Protein AF-A0AA40ML14-F1 (afdb_monomer_lite)

Organism: Staphylococcus aureus (NCBI:txid1280)

InterPro domains:
  IPR014922 YdhG-like domain [PF08818] (2-54)

Secondary structure (DSSP, 8-state):
--SEEEEEETTGGGS--TT----BSTT-SS-EEEEEETT----HHHHHHHHHHHHHHHHHS------

Radius of gyration: 13.2 Å; chains: 1; bounding box: 43×22×30 Å

Sequence (67 aa):
YKAAVKLTFAKGAALADPTGLFNSSLEGNTRRAIDIHEGEAIDAAALKALIREAGAADLAKPARGRK

pLDDT: mean 83.11, std 12.13, range [39.81, 92.69]

Structure (mmCIF, N/CA/C/O backbone):
data_AF-A0AA40ML14-F1
#
_entry.id   AF-A0AA40ML14-F1
#
loop_
_atom_site.group_PDB
_atom_site.id
_atom_site.type_symbol
_atom_site.label_atom_id
_atom_site.label_alt_id
_atom_site.label_comp_id
_atom_site.label_asym_id
_atom_site.label_entity_id
_atom_site.label_seq_id
_atom_site.pdbx_PDB_ins_code
_atom_site.Cartn_x
_atom_site.Cartn_y
_atom_site.Cartn_z
_atom_site.occupancy
_atom_site.B_iso_or_equiv
_atom_site.auth_seq_id
_atom_site.auth_comp_id
_atom_site.auth_asym_id
_atom_site.auth_atom_id
_atom_site.pdbx_PDB_model_num
ATOM 1 N N . TYR A 1 1 ? -2.597 5.201 18.769 1.00 49.09 1 TYR A N 1
ATOM 2 C CA . TYR A 1 1 ? -1.986 3.917 18.359 1.00 49.09 1 TYR A CA 1
ATOM 3 C C . TYR A 1 1 ? -2.939 2.714 18.365 1.00 49.09 1 TYR A C 1
ATOM 5 O O . TYR A 1 1 ? -2.470 1.611 18.138 1.00 49.09 1 TYR A O 1
ATOM 13 N N . LYS A 1 2 ? -4.258 2.886 18.569 1.00 61.62 2 LYS A N 1
ATOM 14 C CA . LYS A 1 2 ? -5.233 1.775 18.571 1.00 61.62 2 LYS A CA 1
ATOM 15 C C . LYS A 1 2 ? -6.268 1.813 17.436 1.00 61.62 2 LYS A C 1
ATOM 17 O O . LYS A 1 2 ? -7.128 0.953 17.401 1.00 61.62 2 LYS A O 1
ATOM 22 N N . ALA A 1 3 ? -6.215 2.813 16.554 1.00 79.19 3 ALA A N 1
ATOM 23 C CA . ALA A 1 3 ? -7.317 3.099 15.630 1.00 79.19 3 ALA A CA 1
ATOM 24 C C . ALA A 1 3 ? -7.122 2.550 14.208 1.00 79.19 3 ALA A C 1
ATOM 26 O O . ALA A 1 3 ? -8.099 2.456 13.474 1.00 79.19 3 ALA A O 1
ATOM 27 N N . ALA A 1 4 ? -5.886 2.227 13.812 1.00 84.94 4 ALA A N 1
ATOM 28 C CA . ALA A 1 4 ? -5.588 1.726 12.476 1.00 84.94 4 ALA A CA 1
ATOM 29 C C . ALA A 1 4 ? -4.375 0.794 12.475 1.00 84.94 4 ALA A C 1
ATOM 31 O O . ALA A 1 4 ? -3.408 1.009 13.216 1.00 84.94 4 ALA A O 1
ATOM 32 N N . VAL A 1 5 ? -4.416 -0.209 11.603 1.00 89.50 5 VAL A N 1
ATOM 33 C CA . VAL A 1 5 ? -3.267 -1.024 11.215 1.00 89.50 5 VAL A CA 1
ATOM 34 C C . VAL A 1 5 ? -2.607 -0.361 10.011 1.00 89.50 5 VAL A C 1
ATOM 36 O O . VAL A 1 5 ? -3.216 -0.262 8.952 1.00 89.50 5 VAL A O 1
ATOM 39 N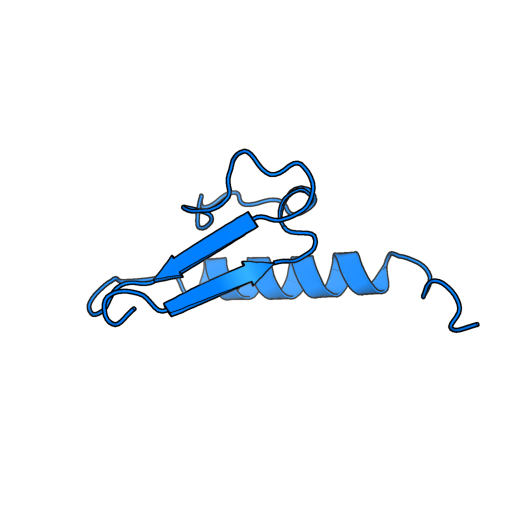 N . LYS A 1 6 ? -1.349 0.069 10.161 1.00 91.06 6 LYS A N 1
ATOM 40 C CA . LYS A 1 6 ? -0.591 0.694 9.070 1.00 91.06 6 LYS A CA 1
ATOM 41 C C . LYS A 1 6 ? 0.265 -0.314 8.312 1.00 91.06 6 LYS A C 1
ATOM 43 O O . LYS A 1 6 ? 1.237 -0.841 8.855 1.00 91.06 6 LYS A O 1
ATOM 48 N N . LEU A 1 7 ? -0.010 -0.484 7.026 1.00 91.19 7 LEU A N 1
ATOM 49 C CA . LEU A 1 7 ? 0.808 -1.240 6.080 1.00 91.19 7 LEU A CA 1
ATOM 50 C C . LEU A 1 7 ? 1.679 -0.277 5.283 1.00 91.19 7 LEU A C 1
ATOM 52 O O . LEU A 1 7 ? 1.187 0.503 4.475 1.00 91.19 7 LEU A O 1
ATOM 56 N N . THR A 1 8 ? 2.990 -0.309 5.512 1.00 91.81 8 THR A N 1
ATOM 57 C CA . THR A 1 8 ? 3.936 0.571 4.812 1.00 91.81 8 THR A CA 1
ATOM 58 C C . THR A 1 8 ? 4.692 -0.189 3.733 1.00 91.81 8 THR A C 1
ATOM 60 O O . THR A 1 8 ? 5.338 -1.197 4.011 1.00 91.81 8 THR A O 1
ATOM 63 N N . PHE A 1 9 ? 4.691 0.355 2.519 1.00 90.88 9 PHE A N 1
ATOM 64 C CA . PHE A 1 9 ? 5.458 -0.149 1.390 1.00 90.88 9 PHE A CA 1
ATOM 65 C C . PHE A 1 9 ? 6.699 0.724 1.224 1.00 90.88 9 PHE A C 1
ATOM 67 O O . PHE A 1 9 ? 6.608 1.898 0.856 1.00 90.88 9 PHE A O 1
ATOM 74 N N . ALA A 1 10 ? 7.876 0.152 1.485 1.00 87.81 10 ALA A N 1
ATOM 75 C CA . ALA A 1 10 ? 9.147 0.881 1.457 1.00 87.81 10 ALA A CA 1
ATOM 76 C C . ALA A 1 10 ? 9.442 1.537 0.098 1.00 87.81 10 ALA A C 1
ATOM 78 O O . ALA A 1 10 ? 10.084 2.582 0.055 1.00 87.81 10 ALA A O 1
ATOM 79 N N . LYS A 1 11 ? 8.950 0.934 -0.990 1.00 86.94 11 LYS A N 1
ATOM 80 C CA . LYS A 1 1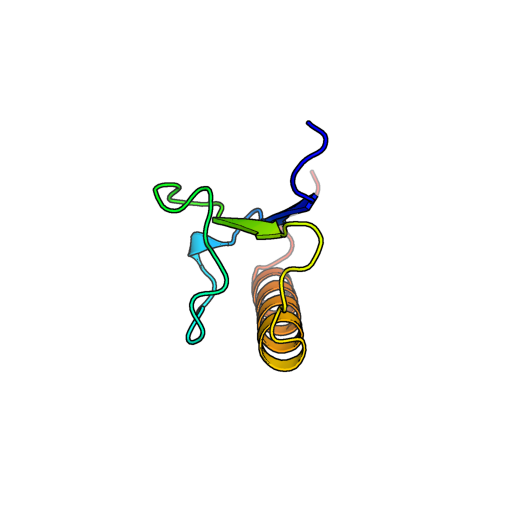1 ? 9.038 1.440 -2.367 1.00 86.94 11 LYS A CA 1
ATOM 81 C C . LYS A 1 11 ? 7.664 1.790 -2.943 1.00 86.94 11 LYS A C 1
ATOM 83 O O . LYS A 1 11 ? 7.463 1.728 -4.151 1.00 86.94 11 LYS A O 1
ATOM 88 N N . GLY A 1 12 ? 6.706 2.121 -2.077 1.00 86.56 12 GLY A N 1
ATOM 89 C CA . GLY A 1 12 ? 5.314 2.321 -2.465 1.00 86.56 12 GLY A CA 1
ATOM 90 C C . GLY A 1 12 ? 5.125 3.355 -3.572 1.00 86.56 12 GLY A C 1
ATOM 91 O O . GLY A 1 12 ? 4.223 3.183 -4.378 1.00 86.56 12 GLY A O 1
ATOM 92 N N . ALA A 1 13 ? 5.972 4.386 -3.674 1.00 87.12 13 ALA A N 1
ATOM 93 C CA . ALA A 1 13 ? 5.871 5.414 -4.718 1.00 87.12 13 ALA A CA 1
ATOM 94 C C . ALA A 1 13 ? 6.118 4.887 -6.147 1.00 87.12 13 ALA A C 1
ATOM 96 O O . ALA A 1 13 ? 5.669 5.500 -7.107 1.00 87.12 13 ALA A O 1
ATOM 97 N N . ALA A 1 14 ? 6.810 3.751 -6.291 1.00 86.25 14 ALA A N 1
ATOM 98 C CA . ALA A 1 14 ? 7.101 3.138 -7.588 1.00 86.25 14 ALA A CA 1
ATOM 99 C C . ALA A 1 14 ? 6.014 2.160 -8.068 1.00 86.25 14 ALA A C 1
ATOM 101 O O . ALA A 1 14 ? 6.118 1.649 -9.178 1.00 86.25 14 ALA A O 1
ATOM 102 N N . LEU A 1 15 ? 5.018 1.869 -7.228 1.00 87.06 15 LEU A N 1
ATOM 103 C CA . LEU A 1 15 ? 3.937 0.939 -7.550 1.00 87.06 15 LEU A CA 1
ATOM 104 C C . LEU A 1 15 ? 2.787 1.679 -8.243 1.00 87.06 15 LEU A C 1
ATOM 106 O O . LEU A 1 15 ? 2.473 2.816 -7.896 1.00 87.06 15 LEU A O 1
ATOM 110 N N . ALA A 1 16 ? 2.129 1.060 -9.207 1.00 85.06 16 ALA A N 1
ATOM 111 C CA . ALA A 1 16 ? 0.827 1.496 -9.659 1.00 85.06 16 ALA A CA 1
ATOM 112 C C . ALA A 1 16 ? -0.210 1.170 -8.575 1.00 85.06 16 ALA A C 1
ATOM 114 O O . ALA A 1 16 ? -0.218 0.102 -7.968 1.00 85.06 16 ALA A O 1
ATOM 115 N N . ASP A 1 17 ? -1.101 2.122 -8.325 1.00 84.50 17 ASP A N 1
ATOM 116 C CA . ASP A 1 17 ? -2.252 1.920 -7.452 1.00 84.50 17 ASP A CA 1
ATOM 117 C C . ASP A 1 17 ? -3.504 2.418 -8.176 1.00 84.50 17 ASP A C 1
ATOM 119 O O . ASP A 1 17 ? -3.951 3.542 -7.946 1.00 84.50 17 ASP A O 1
ATOM 123 N N . PRO A 1 18 ? -4.032 1.623 -9.123 1.00 84.06 18 PRO A N 1
ATOM 124 C CA . PRO A 1 18 ? -5.182 2.024 -9.931 1.00 84.06 18 PRO A CA 1
ATOM 125 C C . PRO A 1 18 ? -6.471 2.135 -9.107 1.00 84.06 18 PRO A C 1
ATOM 127 O O . PRO A 1 18 ? -7.421 2.781 -9.536 1.00 84.06 18 PRO A O 1
ATOM 130 N N . THR A 1 19 ? -6.507 1.500 -7.937 1.00 85.88 19 THR A N 1
ATOM 131 C CA . THR A 1 19 ? -7.658 1.456 -7.027 1.00 85.88 19 THR A CA 1
ATOM 132 C C . THR A 1 19 ? -7.601 2.512 -5.926 1.00 85.88 19 THR A C 1
ATOM 134 O O . THR A 1 19 ? -8.591 2.703 -5.229 1.00 85.88 19 THR A O 1
ATOM 137 N N . GLY A 1 20 ? -6.466 3.197 -5.765 1.00 88.19 20 GLY A N 1
ATOM 138 C CA . GLY A 1 20 ? -6.270 4.223 -4.743 1.00 88.19 20 GLY A CA 1
ATOM 139 C C . GLY A 1 20 ? -6.277 3.683 -3.310 1.00 88.19 20 GLY A C 1
ATOM 140 O O . GLY A 1 20 ? -6.829 4.330 -2.426 1.00 88.19 20 GLY A O 1
ATOM 141 N N . LEU A 1 21 ? -5.694 2.504 -3.067 1.00 89.62 21 LEU A N 1
ATOM 142 C CA . LEU A 1 21 ? -5.575 1.926 -1.723 1.00 89.62 21 LEU A CA 1
ATOM 143 C C . LEU A 1 21 ? -4.633 2.717 -0.805 1.00 89.62 21 LEU A C 1
ATOM 145 O O . LEU A 1 21 ? -4.816 2.715 0.412 1.00 89.62 21 LEU A O 1
ATOM 149 N N . PHE A 1 22 ? -3.606 3.370 -1.348 1.00 91.31 22 PHE A N 1
ATOM 150 C CA . PHE A 1 22 ? -2.735 4.231 -0.561 1.00 91.31 22 PHE A CA 1
ATOM 151 C C . PHE A 1 22 ? -3.507 5.463 -0.091 1.00 91.31 22 PHE A C 1
ATOM 153 O O . PHE A 1 22 ? -3.893 6.315 -0.887 1.00 91.31 22 PHE A O 1
ATOM 160 N N . ASN A 1 23 ? -3.657 5.587 1.224 1.00 90.25 23 ASN A N 1
ATOM 161 C CA . ASN A 1 23 ? -4.340 6.701 1.882 1.00 90.25 23 ASN A CA 1
ATOM 162 C C . ASN A 1 23 ? -3.412 7.490 2.826 1.00 90.25 23 ASN A C 1
ATOM 164 O O . ASN A 1 23 ? -3.807 8.510 3.384 1.00 90.25 23 ASN A O 1
ATOM 168 N N . SER A 1 24 ? -2.165 7.041 2.991 1.00 88.50 24 SER A N 1
ATOM 169 C CA . SER A 1 24 ? -1.229 7.572 3.977 1.00 88.50 24 SER A CA 1
ATOM 170 C C . SER A 1 24 ? 0.190 7.649 3.416 1.00 88.50 24 SER A C 1
ATOM 172 O O . SER A 1 24 ? 0.592 6.883 2.535 1.00 88.50 24 SER A O 1
ATOM 174 N N . SER A 1 25 ? 0.987 8.594 3.924 1.00 82.94 25 SER A N 1
ATOM 175 C CA . SER A 1 25 ? 2.352 8.858 3.439 1.00 82.94 25 SER A CA 1
ATOM 176 C C . SER A 1 25 ? 2.418 9.143 1.921 1.00 82.94 25 SER A C 1
ATOM 178 O O . SER A 1 25 ? 3.353 8.704 1.253 1.00 82.94 25 SER A O 1
ATOM 180 N N . LEU A 1 26 ? 1.434 9.874 1.382 1.00 80.38 26 LEU A N 1
ATOM 181 C CA . LEU A 1 26 ? 1.281 10.138 -0.059 1.00 80.38 26 LEU A CA 1
ATOM 182 C C . LEU A 1 26 ? 2.298 11.134 -0.629 1.00 80.38 26 LEU A C 1
ATOM 184 O O . LEU A 1 26 ? 2.686 11.010 -1.783 1.00 80.38 26 LEU A O 1
ATOM 188 N N . GLU A 1 27 ? 2.782 12.075 0.182 1.00 76.56 27 GLU A N 1
ATOM 189 C CA . GLU A 1 27 ? 3.820 13.037 -0.228 1.00 76.56 27 GLU A CA 1
ATOM 190 C C . GLU A 1 27 ? 5.235 12.425 -0.257 1.00 76.56 27 GLU A C 1
ATOM 192 O O . GLU A 1 27 ? 6.211 13.072 -0.639 1.00 76.56 27 GLU A O 1
ATOM 197 N N . GLY A 1 28 ? 5.387 11.168 0.168 1.00 73.25 28 GLY A N 1
ATO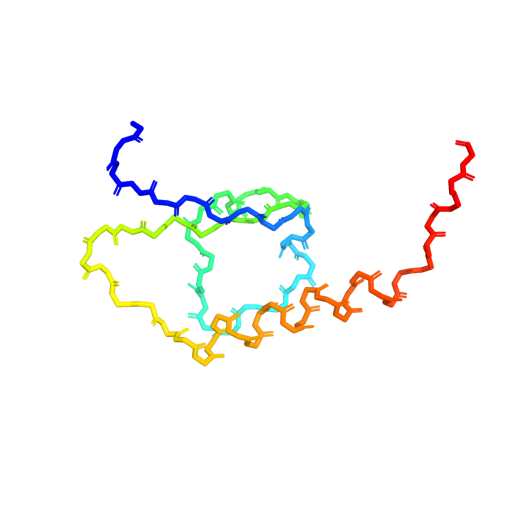M 198 C CA . GLY A 1 28 ? 6.678 10.494 0.198 1.00 73.25 28 GLY A CA 1
ATOM 199 C C . GLY A 1 28 ? 7.139 10.048 -1.191 1.00 73.25 28 GLY A C 1
ATOM 200 O O . GLY A 1 28 ? 6.568 9.128 -1.763 1.00 73.25 28 GLY A O 1
ATOM 201 N N . ASN A 1 29 ? 8.268 10.580 -1.670 1.00 79.88 29 ASN A N 1
ATOM 202 C CA . ASN A 1 29 ? 8.884 10.182 -2.953 1.00 79.88 29 ASN A CA 1
ATOM 203 C C . ASN A 1 29 ? 9.349 8.713 -3.035 1.00 79.88 29 ASN A C 1
ATOM 205 O O . ASN A 1 29 ? 9.692 8.231 -4.111 1.00 79.88 29 ASN A O 1
ATOM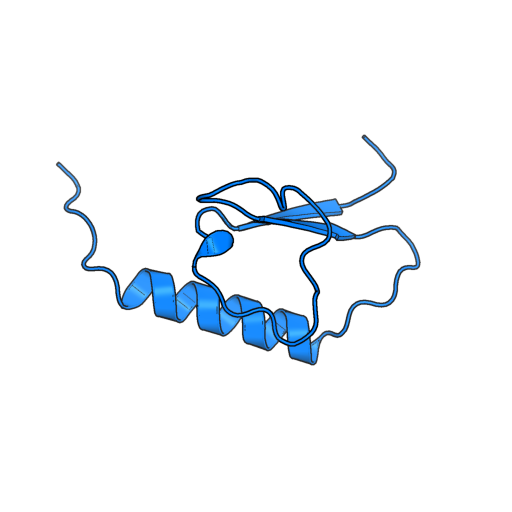 209 N N . THR A 1 30 ? 9.393 7.994 -1.910 1.00 83.38 30 THR A N 1
ATOM 210 C CA . THR A 1 30 ? 9.911 6.615 -1.863 1.00 83.38 30 THR A CA 1
ATOM 211 C C . THR A 1 30 ? 8.881 5.630 -1.322 1.00 83.38 30 THR A C 1
ATOM 213 O O . THR A 1 30 ? 8.691 4.556 -1.890 1.00 83.38 30 THR A O 1
ATOM 216 N N . ARG A 1 31 ? 8.184 5.989 -0.239 1.00 90.12 31 ARG A N 1
ATOM 217 C CA . ARG A 1 31 ? 7.294 5.096 0.514 1.00 90.12 31 ARG A CA 1
ATOM 218 C C . ARG A 1 31 ? 5.860 5.603 0.495 1.00 90.12 31 ARG A C 1
ATOM 220 O O . ARG A 1 31 ? 5.647 6.803 0.611 1.00 90.12 31 ARG A O 1
ATOM 227 N N . ARG A 1 32 ? 4.911 4.670 0.447 1.00 92.69 32 ARG A N 1
ATOM 228 C CA . ARG A 1 32 ? 3.478 4.925 0.644 1.00 92.69 32 ARG A CA 1
ATOM 229 C C . ARG A 1 32 ? 2.915 3.935 1.657 1.00 92.69 32 ARG A C 1
ATOM 231 O O . ARG A 1 32 ? 3.517 2.880 1.887 1.00 92.69 32 ARG A O 1
ATOM 238 N N . ALA A 1 33 ? 1.810 4.292 2.297 1.00 91.88 33 ALA A N 1
ATOM 239 C CA . ALA A 1 33 ? 1.190 3.480 3.328 1.00 91.88 33 ALA A CA 1
ATOM 240 C C . ALA A 1 33 ? -0.330 3.395 3.168 1.00 91.88 33 ALA A C 1
ATOM 242 O O . ALA A 1 33 ? -0.963 4.265 2.569 1.00 91.88 33 ALA A O 1
ATOM 243 N N . ILE A 1 34 ? -0.877 2.317 3.716 1.00 92.19 34 ILE A N 1
ATOM 244 C CA . ILE A 1 34 ? -2.306 2.059 3.836 1.00 92.19 34 ILE A CA 1
ATOM 245 C C . ILE A 1 34 ? -2.593 1.970 5.330 1.00 92.19 34 ILE A C 1
ATOM 247 O O . ILE A 1 34 ? -2.099 1.061 6.000 1.00 92.19 34 ILE A O 1
ATOM 251 N N . ASP A 1 35 ? -3.341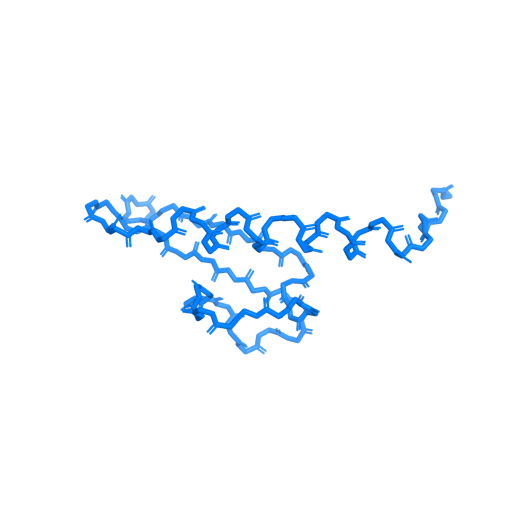 2.927 5.852 1.00 92.12 35 ASP A N 1
ATOM 252 C CA . ASP A 1 35 ? -3.910 2.876 7.190 1.00 92.12 35 ASP A CA 1
ATOM 253 C C . ASP A 1 35 ? -5.281 2.198 7.084 1.00 92.12 35 ASP A C 1
ATOM 255 O O . ASP A 1 35 ? -6.174 2.721 6.428 1.00 92.12 35 ASP A O 1
ATOM 259 N N . ILE A 1 36 ? -5.425 1.010 7.675 1.00 89.62 36 ILE A N 1
ATOM 260 C CA . ILE A 1 36 ? -6.678 0.242 7.687 1.00 89.62 36 ILE A CA 1
ATOM 261 C C . ILE A 1 36 ? -7.342 0.411 9.046 1.00 89.62 36 ILE A C 1
ATOM 263 O O . ILE A 1 36 ? -6.756 0.034 10.067 1.00 89.62 36 ILE A O 1
ATOM 267 N N . HIS A 1 37 ? -8.565 0.929 9.064 1.00 89.75 37 HIS A N 1
ATOM 268 C CA . HIS A 1 37 ? -9.350 1.086 10.283 1.00 89.75 37 HIS A CA 1
ATOM 269 C C . HIS A 1 37 ? -10.208 -0.149 10.596 1.00 89.75 37 HIS A C 1
ATOM 271 O O . HIS A 1 37 ? -10.551 -0.946 9.723 1.00 89.75 37 HIS A O 1
ATOM 277 N N . GLU A 1 38 ? -10.555 -0.331 11.871 1.00 85.88 38 GLU A N 1
ATOM 278 C CA . GLU A 1 38 ? -11.475 -1.396 12.279 1.00 85.88 38 GLU A CA 1
ATOM 279 C C . GLU A 1 38 ? -12.859 -1.178 11.642 1.00 85.88 38 GLU A C 1
ATOM 281 O O . GLU A 1 38 ? -13.414 -0.083 11.712 1.00 85.88 38 GLU A O 1
ATOM 286 N N . GLY A 1 39 ? -13.404 -2.217 11.002 1.00 85.19 39 GLY A N 1
ATOM 287 C CA . GLY A 1 39 ? -14.680 -2.149 10.281 1.00 85.19 39 GLY A CA 1
ATOM 288 C C . GLY A 1 39 ? -14.589 -1.597 8.853 1.00 85.19 39 GLY A C 1
ATOM 289 O O . GLY A 1 39 ? -15.599 -1.582 8.152 1.00 85.19 39 GLY A O 1
ATOM 290 N N . GLU A 1 40 ? -13.404 -1.186 8.395 1.00 85.56 40 GLU A N 1
ATOM 291 C CA . GLU A 1 40 ? -13.193 -0.743 7.018 1.00 85.56 40 GLU A CA 1
ATOM 292 C C . GLU A 1 40 ? -13.148 -1.934 6.052 1.00 85.56 40 GLU A C 1
ATOM 294 O O . GLU A 1 40 ? -12.456 -2.931 6.279 1.00 85.56 40 GLU A O 1
ATOM 299 N N . ALA A 1 41 ? -13.890 -1.830 4.951 1.00 84.19 41 ALA A N 1
ATOM 300 C CA . ALA A 1 41 ? -13.849 -2.814 3.883 1.00 84.19 41 ALA A CA 1
ATOM 301 C C . ALA A 1 41 ? -12.697 -2.483 2.929 1.00 84.19 41 ALA A C 1
ATOM 303 O O . ALA A 1 41 ? -12.759 -1.504 2.189 1.00 84.19 41 ALA A O 1
ATOM 304 N N . ILE A 1 42 ? -11.665 -3.326 2.924 1.00 85.62 42 ILE A N 1
ATOM 305 C CA . ILE A 1 42 ? -10.589 -3.254 1.935 1.00 85.62 42 ILE A CA 1
ATOM 306 C C . ILE A 1 42 ? -10.879 -4.188 0.762 1.00 85.62 42 ILE A C 1
ATOM 308 O O . ILE A 1 42 ? -11.288 -5.339 0.946 1.00 85.62 42 ILE A O 1
ATOM 312 N N . ASP A 1 43 ? -10.625 -3.717 -0.456 1.00 89.38 43 ASP A N 1
ATOM 313 C CA . ASP A 1 43 ? -10.689 -4.573 -1.635 1.00 89.38 43 ASP A CA 1
ATOM 314 C C . ASP A 1 43 ? -9.522 -5.575 -1.608 1.00 89.38 43 ASP A C 1
ATOM 316 O O . ASP A 1 43 ? -8.354 -5.248 -1.842 1.00 89.38 43 ASP A O 1
ATOM 320 N N . ALA A 1 44 ? -9.847 -6.833 -1.310 1.00 90.38 44 ALA A N 1
ATOM 321 C CA . ALA A 1 44 ? -8.871 -7.910 -1.209 1.00 90.38 44 ALA A CA 1
ATOM 322 C C . ALA A 1 44 ? -8.206 -8.256 -2.553 1.00 90.38 44 ALA A C 1
ATOM 324 O O . ALA A 1 44 ? -7.060 -8.722 -2.569 1.00 90.38 44 ALA A O 1
ATOM 325 N N . ALA A 1 45 ? -8.898 -8.064 -3.680 1.00 91.69 45 ALA A N 1
ATOM 326 C CA . ALA A 1 45 ? -8.332 -8.308 -5.003 1.00 91.69 45 ALA A CA 1
ATOM 327 C C . ALA A 1 45 ? -7.321 -7.213 -5.356 1.00 91.69 45 ALA A C 1
ATOM 329 O O . ALA A 1 45 ? -6.204 -7.530 -5.779 1.00 91.69 45 ALA A O 1
ATOM 330 N N . ALA A 1 46 ? -7.674 -5.958 -5.083 1.00 89.81 46 ALA A N 1
ATOM 331 C CA . ALA A 1 46 ? -6.790 -4.812 -5.237 1.00 89.81 46 ALA A CA 1
ATOM 332 C C . ALA A 1 46 ? -5.542 -4.932 -4.347 1.00 89.81 46 ALA A C 1
ATOM 334 O O . ALA A 1 46 ? -4.415 -4.821 -4.833 1.00 89.81 46 ALA A O 1
ATOM 335 N N . LEU A 1 47 ? -5.718 -5.278 -3.065 1.00 91.69 47 LEU A N 1
ATOM 336 C CA . LEU A 1 47 ? -4.603 -5.452 -2.132 1.00 91.69 47 LEU A CA 1
ATOM 337 C C . LEU A 1 47 ? -3.659 -6.573 -2.588 1.00 91.69 47 LEU A C 1
ATOM 339 O O . LEU A 1 47 ? -2.437 -6.433 -2.543 1.00 91.69 47 LEU A O 1
ATOM 343 N N . LYS A 1 48 ? -4.213 -7.691 -3.069 1.00 92.62 48 LYS A N 1
ATOM 344 C CA . LYS A 1 48 ? -3.420 -8.807 -3.602 1.00 92.62 48 LYS A CA 1
ATOM 345 C C . LYS A 1 48 ? -2.640 -8.407 -4.853 1.00 92.62 48 LYS A C 1
ATOM 347 O O . LYS A 1 48 ? -1.487 -8.819 -4.990 1.00 92.62 48 LYS A O 1
ATOM 352 N N . ALA A 1 49 ? -3.248 -7.640 -5.756 1.00 92.12 49 ALA A N 1
ATOM 353 C CA . ALA A 1 49 ? -2.569 -7.125 -6.941 1.00 92.12 49 ALA A CA 1
ATOM 354 C C . ALA A 1 49 ? -1.396 -6.216 -6.546 1.00 92.12 49 ALA A C 1
ATOM 356 O O . ALA A 1 49 ? -0.279 -6.435 -7.013 1.00 92.12 49 ALA A O 1
ATOM 357 N N . LEU A 1 50 ? -1.618 -5.307 -5.593 1.00 91.06 50 LEU A N 1
ATOM 358 C CA . LEU A 1 50 ? -0.591 -4.403 -5.082 1.00 91.06 50 LEU A CA 1
ATOM 359 C C . LEU A 1 50 ? 0.594 -5.154 -4.451 1.00 91.06 50 LEU A C 1
ATOM 361 O O . LEU A 1 50 ? 1.749 -4.835 -4.723 1.00 91.06 50 LEU A O 1
ATOM 365 N N . ILE A 1 51 ? 0.334 -6.195 -3.652 1.00 91.00 51 ILE A N 1
ATOM 366 C CA . ILE A 1 51 ? 1.396 -7.029 -3.057 1.00 91.00 51 ILE A CA 1
ATOM 367 C C . ILE A 1 51 ? 2.194 -7.772 -4.139 1.00 91.00 51 ILE A C 1
ATOM 369 O O . ILE A 1 51 ? 3.419 -7.866 -4.047 1.00 91.00 51 ILE A O 1
ATOM 373 N N . ARG A 1 52 ? 1.524 -8.303 -5.169 1.00 91.56 52 ARG A N 1
ATOM 374 C CA . ARG A 1 52 ? 2.201 -8.984 -6.286 1.00 91.56 52 ARG A CA 1
ATOM 375 C C . ARG A 1 52 ? 3.090 -8.030 -7.067 1.00 91.56 52 ARG A C 1
ATOM 377 O O . ARG A 1 52 ? 4.215 -8.394 -7.397 1.00 91.56 52 ARG A O 1
ATOM 384 N N . GLU A 1 53 ? 2.603 -6.825 -7.330 1.00 90.38 53 GLU A N 1
ATOM 385 C CA . GLU A 1 53 ? 3.378 -5.802 -8.018 1.00 90.38 53 GLU A CA 1
ATOM 386 C C . GLU A 1 53 ? 4.580 -5.351 -7.183 1.00 90.38 53 GLU A C 1
ATOM 388 O O . GLU A 1 53 ? 5.690 -5.269 -7.706 1.00 90.38 53 GLU A O 1
ATOM 393 N N . ALA A 1 54 ? 4.400 -5.175 -5.870 1.00 89.75 54 ALA A N 1
ATOM 394 C CA . ALA A 1 54 ? 5.498 -4.899 -4.948 1.00 89.75 54 ALA A CA 1
ATOM 395 C C . ALA A 1 54 ? 6.581 -5.987 -5.005 1.00 89.75 54 ALA A C 1
ATOM 397 O O . ALA A 1 54 ? 7.762 -5.678 -5.164 1.00 89.75 54 ALA A O 1
ATOM 398 N N . GLY A 1 55 ? 6.178 -7.261 -4.954 1.00 90.50 55 GLY A N 1
ATOM 399 C CA . GLY A 1 55 ? 7.097 -8.392 -5.077 1.00 90.50 55 GLY A CA 1
ATOM 400 C C . GLY A 1 55 ? 7.824 -8.419 -6.424 1.00 90.50 55 GLY A C 1
ATOM 401 O O . GLY A 1 55 ? 9.036 -8.621 -6.468 1.00 90.50 55 GLY A O 1
ATOM 402 N N . ALA A 1 56 ? 7.117 -8.154 -7.524 1.00 89.19 56 ALA A N 1
ATOM 403 C CA . ALA A 1 56 ? 7.723 -8.059 -8.848 1.00 89.19 56 ALA A CA 1
ATOM 404 C C . ALA A 1 56 ? 8.724 -6.894 -8.940 1.00 89.19 56 ALA A C 1
ATOM 406 O O . ALA A 1 56 ? 9.824 -7.079 -9.456 1.00 89.19 56 ALA A O 1
ATOM 407 N N . ALA A 1 57 ? 8.392 -5.722 -8.395 1.00 87.12 57 ALA A N 1
ATOM 408 C CA . ALA A 1 57 ? 9.274 -4.557 -8.359 1.00 87.12 57 ALA A CA 1
ATOM 409 C C . ALA A 1 57 ? 10.532 -4.795 -7.503 1.00 87.12 57 ALA A C 1
ATOM 411 O O . ALA A 1 57 ? 11.610 -4.274 -7.809 1.00 87.12 57 ALA A O 1
ATOM 412 N N . ASP A 1 58 ? 10.418 -5.591 -6.439 1.00 86.56 58 ASP A N 1
ATOM 413 C CA . ASP A 1 58 ? 11.559 -6.004 -5.627 1.00 86.56 58 ASP A CA 1
ATOM 414 C C . ASP A 1 58 ? 12.466 -6.999 -6.358 1.00 86.56 58 ASP A C 1
ATOM 416 O O . ASP A 1 58 ? 13.685 -6.842 -6.298 1.00 86.56 58 ASP A O 1
ATOM 420 N N . LEU A 1 59 ? 11.891 -7.960 -7.087 1.00 85.06 59 LEU A N 1
ATOM 421 C CA . LEU A 1 59 ? 12.631 -8.957 -7.872 1.00 85.06 59 LEU A CA 1
ATOM 422 C C . LEU A 1 59 ? 13.257 -8.381 -9.150 1.00 85.06 59 LEU A C 1
ATOM 424 O O . LEU A 1 59 ? 14.339 -8.805 -9.551 1.00 85.06 59 LEU A O 1
ATOM 428 N N . ALA A 1 60 ? 12.599 -7.414 -9.791 1.00 76.25 60 ALA A N 1
ATOM 429 C CA . ALA A 1 60 ? 13.090 -6.757 -11.001 1.00 76.25 60 ALA A CA 1
ATOM 430 C C . ALA A 1 60 ? 14.307 -5.860 -10.731 1.00 76.25 60 ALA A C 1
ATOM 432 O O . ALA A 1 60 ? 15.063 -5.531 -11.647 1.00 76.25 60 ALA A O 1
ATOM 433 N N . LYS A 1 61 ? 14.522 -5.456 -9.474 1.00 64.75 61 LYS A N 1
ATOM 434 C CA . LYS A 1 61 ? 15.727 -4.733 -9.083 1.00 64.75 61 LYS A CA 1
ATOM 435 C C . LYS A 1 61 ? 16.814 -5.765 -8.773 1.00 64.75 61 LYS A C 1
ATOM 437 O O . LYS A 1 61 ? 16.594 -6.602 -7.900 1.00 64.75 61 LYS A O 1
ATOM 442 N N . PRO A 1 62 ? 17.995 -5.713 -9.421 1.00 56.03 62 PRO A N 1
ATOM 443 C CA . PRO A 1 62 ? 19.083 -6.612 -9.063 1.00 56.03 62 PRO A CA 1
ATOM 444 C C . PRO A 1 62 ? 19.344 -6.459 -7.568 1.00 56.03 62 PRO A C 1
ATOM 446 O O . PRO A 1 62 ? 19.429 -5.327 -7.074 1.00 56.03 62 PRO A O 1
ATOM 449 N N . ALA A 1 63 ? 19.405 -7.587 -6.853 1.00 57.62 63 ALA A N 1
ATOM 450 C CA . ALA A 1 63 ? 19.711 -7.620 -5.433 1.00 57.62 63 ALA A CA 1
ATOM 451 C C . ALA A 1 63 ? 20.961 -6.766 -5.216 1.00 57.62 63 ALA A C 1
ATOM 453 O O . ALA A 1 63 ? 22.059 -7.135 -5.635 1.00 57.62 63 ALA A O 1
ATOM 454 N N . ARG A 1 64 ? 20.779 -5.564 -4.656 1.00 56.78 64 ARG A N 1
ATOM 455 C CA . ARG A 1 64 ? 21.884 -4.640 -4.427 1.00 56.78 64 ARG A CA 1
ATOM 456 C C . ARG A 1 64 ? 22.802 -5.365 -3.458 1.00 56.78 64 ARG A C 1
ATOM 458 O O . ARG A 1 64 ? 22.385 -5.640 -2.336 1.00 56.78 64 ARG A O 1
ATOM 465 N N . GLY A 1 65 ? 23.963 -5.773 -3.973 1.00 54.44 65 GLY A N 1
ATO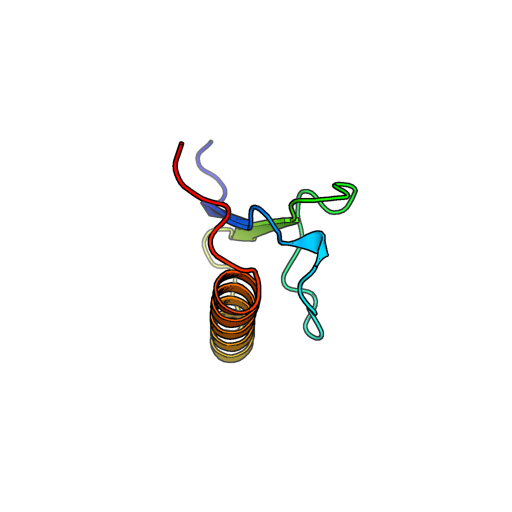M 466 C CA . GLY A 1 65 ? 24.848 -6.736 -3.335 1.00 54.44 65 GLY A CA 1
ATOM 467 C C . GLY A 1 65 ? 24.985 -6.460 -1.846 1.00 54.44 65 GLY A C 1
ATOM 468 O O . GLY A 1 65 ? 25.293 -5.336 -1.449 1.00 54.44 65 GLY A O 1
ATOM 469 N N . ARG A 1 66 ? 24.731 -7.491 -1.036 1.00 53.00 66 ARG A N 1
ATOM 470 C CA . ARG A 1 66 ? 25.199 -7.523 0.348 1.00 53.00 66 ARG A CA 1
ATOM 471 C C . ARG A 1 66 ? 26.724 -7.397 0.280 1.00 53.00 66 ARG A C 1
ATOM 473 O O . ARG A 1 66 ? 27.378 -8.312 -0.214 1.00 53.00 66 ARG A O 1
ATOM 480 N N . LYS A 1 67 ? 27.246 -6.235 0.664 1.00 39.81 67 LYS A N 1
ATOM 481 C CA . LYS A 1 67 ? 28.634 -6.076 1.095 1.00 39.81 67 LYS A CA 1
ATOM 482 C C . LYS A 1 67 ? 28.659 -6.178 2.608 1.00 39.81 67 LYS A C 1
ATOM 484 O O . LYS A 1 67 ? 27.703 -5.647 3.218 1.00 39.81 67 LYS A O 1
#

Foldseek 3Di:
DPFWDKDKQQQLLPFDQVPPQFPAPVVDNGMTIHTHGPPDDDDPVSVVVRVVRSVVVVVVDPPPDDD